Protein AF-A0AAV4CV50-F1 (afdb_monomer_lite)

Foldseek 3Di:
DDPPPPPPPDDPPVPPDDDDDDPVVLVVDDPVVNVVVVVPDDDPPVVVVVVVVVVVVVVVVVVVVCVVCPPQDPVNVVVVVVVVVVVVVVVVVVVVVVVVVVVVVVVVVVVVVLVVVLVPDPDVVVSVVSVVPDPDDDPPPVPPPPADPVSVVVVVVCVPPPPCPPPDDDD

Organism: NCBI:txid259542

Sequence (171 aa):
MGNDKLPDIGNREMYQYRKKLGPTDLKKMTQIQRSRYMAYEEPPKEISDAKGQTMKRLIETKKRNQQINEPISKEEMDERDKHAKLIGQLKAAEARNRLRIMRLRYQANRAQEISHLISCQPVALKAVRLQALVPPYSEMKDKGDTLDKFDRERVEALLEDSKGLIVNRIS

Secondary structure (DSSP, 8-state):
---------S-SSTTTTPPPPPHHHHTTS-HHHHHHHHTTSPPPHHHHHHHHHHHHHHHHHHHHHHHHTPPPPHHHHHHHHHHHHHHHHHHHHHHHHHHHHHHHHHHHHHHHHHHHHHHT-SSHHHHHHHHHHSPP------------HHHHHHHHHHHH-TT-TTT----

Radius of gyration: 43.6 Å; chains: 1; bounding box: 83×70×103 Å

pLDDT: mean 82.87, std 15.28, range [40.25, 98.06]

InterPro domains:
  IPR029152 Protein LKAAEAR1 [PF15478] (18-150)
  IPR029152 Protein LKAAEAR1 [PTHR35665] (13-169)

Structure (mmCIF, N/CA/C/O backbone):
data_AF-A0AAV4CV50-F1
#
_entry.id   AF-A0AAV4CV50-F1
#
loop_
_atom_site.group_PDB
_atom_site.id
_atom_site.type_symbol
_atom_site.label_atom_id
_atom_site.label_alt_id
_atom_site.label_comp_id
_atom_site.label_asym_id
_atom_site.label_entity_id
_atom_site.label_seq_id
_atom_site.pdbx_PDB_ins_code
_atom_site.Cartn_x
_atom_site.Cartn_y
_atom_site.Cartn_z
_atom_site.occupancy
_atom_site.B_iso_or_equiv
_atom_site.auth_seq_id
_atom_site.auth_comp_id
_atom_site.auth_asym_id
_atom_site.auth_atom_id
_atom_site.pdbx_PDB_model_num
ATOM 1 N N . MET A 1 1 ? -28.763 13.957 36.260 1.00 40.69 1 MET A N 1
ATOM 2 C CA . MET A 1 1 ? -30.037 13.506 35.668 1.00 40.69 1 MET A CA 1
ATOM 3 C C . MET A 1 1 ? -30.647 12.467 36.593 1.00 40.69 1 MET A C 1
ATOM 5 O O . MET A 1 1 ? -29.923 11.563 36.978 1.00 40.69 1 MET A O 1
ATOM 9 N N . GLY A 1 2 ? -31.916 12.658 36.967 1.00 40.69 2 GLY A N 1
ATOM 10 C CA . GLY A 1 2 ? -32.832 11.631 37.486 1.00 40.69 2 GLY A CA 1
ATOM 11 C C . GLY A 1 2 ? -32.435 10.887 38.762 1.00 40.69 2 GLY A C 1
ATOM 12 O O . GLY A 1 2 ? -31.948 9.766 38.690 1.00 40.69 2 GLY A O 1
ATOM 13 N N . ASN A 1 3 ? -32.720 11.466 39.932 1.00 46.38 3 ASN A N 1
ATOM 14 C CA . ASN A 1 3 ? -32.938 10.674 41.147 1.00 46.38 3 ASN A CA 1
ATOM 15 C C . ASN A 1 3 ? -34.318 10.013 41.035 1.00 46.38 3 ASN A C 1
ATOM 17 O O . ASN A 1 3 ? -35.294 10.522 41.586 1.00 46.38 3 ASN A O 1
ATOM 21 N N . ASP A 1 4 ? -34.399 8.892 40.324 1.00 43.88 4 ASP A N 1
ATOM 22 C CA . ASP A 1 4 ? -35.622 8.095 40.262 1.00 43.88 4 ASP A CA 1
ATOM 23 C C . ASP A 1 4 ? -35.732 7.273 41.549 1.00 43.88 4 ASP A C 1
ATOM 25 O O . ASP A 1 4 ? -35.403 6.087 41.622 1.00 43.88 4 ASP A O 1
ATOM 29 N N . LYS A 1 5 ? -36.169 7.950 42.618 1.00 47.56 5 LYS A N 1
ATOM 30 C CA . LYS A 1 5 ? -36.735 7.278 43.784 1.00 47.56 5 LYS A CA 1
ATOM 31 C C . LYS A 1 5 ? -37.926 6.472 43.275 1.00 47.56 5 LYS A C 1
ATOM 33 O O . LYS A 1 5 ? -38.910 7.053 42.821 1.00 47.56 5 LYS A O 1
ATOM 38 N N . LEU A 1 6 ? -37.816 5.143 43.333 1.00 44.19 6 LEU A N 1
ATOM 39 C CA . LEU A 1 6 ? -38.967 4.268 43.144 1.00 44.19 6 LEU A CA 1
ATOM 40 C C . LEU A 1 6 ? -40.110 4.759 44.047 1.00 44.19 6 LEU A C 1
ATOM 42 O O . LEU A 1 6 ? -39.838 5.161 45.183 1.00 44.19 6 LEU A O 1
ATOM 46 N N . PRO A 1 7 ? -41.363 4.742 43.564 1.00 40.25 7 PRO A N 1
ATOM 47 C CA . PRO A 1 7 ? -42.494 5.156 44.373 1.00 40.25 7 PRO A CA 1
ATOM 48 C C . PRO A 1 7 ? -42.538 4.293 45.635 1.00 40.25 7 PRO A C 1
ATOM 50 O O . PRO A 1 7 ? -42.461 3.065 45.563 1.00 40.25 7 PRO A O 1
ATOM 53 N N . ASP A 1 8 ? -42.626 4.959 46.784 1.00 49.47 8 ASP A N 1
ATOM 54 C CA . ASP A 1 8 ? -42.880 4.332 48.072 1.00 49.47 8 ASP A CA 1
ATOM 55 C C . ASP A 1 8 ? -44.289 3.732 48.014 1.00 49.47 8 ASP A C 1
ATOM 57 O O . ASP A 1 8 ? -45.301 4.424 48.153 1.00 49.47 8 ASP A O 1
ATOM 61 N N . ILE A 1 9 ? -44.358 2.448 47.654 1.00 46.66 9 ILE A N 1
ATOM 62 C CA . ILE A 1 9 ? -45.600 1.686 47.637 1.00 46.66 9 ILE A CA 1
ATOM 63 C C . ILE A 1 9 ? -45.995 1.513 49.099 1.00 46.66 9 ILE A C 1
ATOM 65 O O . ILE A 1 9 ? -45.491 0.638 49.805 1.00 46.66 9 ILE A O 1
ATOM 69 N N . GLY A 1 10 ? -46.879 2.407 49.533 1.00 42.31 10 GLY A N 1
ATOM 70 C CA . GLY A 1 10 ? -47.428 2.446 50.872 1.00 42.31 10 GLY A CA 1
ATOM 71 C C . GLY A 1 10 ? -47.945 1.092 51.361 1.00 42.31 10 GLY A C 1
ATOM 72 O O . GLY A 1 10 ? -48.384 0.232 50.594 1.00 42.31 10 GLY A O 1
ATOM 73 N N . ASN A 1 11 ? -47.946 0.978 52.690 1.00 42.84 11 ASN A N 1
ATOM 74 C CA . ASN A 1 11 ? -48.496 -0.104 53.512 1.00 42.84 11 ASN A CA 1
ATOM 75 C C . ASN A 1 11 ? -47.583 -1.313 53.765 1.00 42.84 11 ASN A C 1
ATOM 77 O O . ASN A 1 11 ? -48.003 -2.463 53.637 1.00 42.84 11 ASN A O 1
ATOM 81 N N . ARG A 1 12 ? -46.364 -1.071 54.265 1.00 44.84 12 ARG A N 1
ATOM 82 C CA . ARG A 1 12 ? -45.558 -2.116 54.928 1.00 44.84 12 ARG A CA 1
ATOM 83 C C . ARG A 1 12 ? -46.031 -2.438 56.359 1.00 44.84 12 ARG A C 1
ATOM 85 O O . ARG A 1 12 ? -45.697 -3.490 56.899 1.00 44.84 12 ARG A O 1
ATOM 92 N N . GLU A 1 13 ? -46.842 -1.565 56.957 1.00 42.59 13 GLU A N 1
ATOM 93 C CA . GLU A 1 13 ? -47.267 -1.666 58.362 1.00 42.59 13 GLU A CA 1
ATOM 94 C C . GLU A 1 13 ? -48.534 -2.523 58.572 1.00 42.59 13 GLU A C 1
ATOM 96 O O . GLU A 1 13 ? -48.690 -3.148 59.617 1.00 42.59 13 GLU A O 1
ATOM 101 N N . MET A 1 14 ? -49.394 -2.685 57.557 1.00 42.78 14 MET A N 1
ATOM 102 C CA . MET A 1 14 ? -50.670 -3.430 57.671 1.00 42.78 14 MET A CA 1
ATOM 103 C C . MET A 1 14 ? -50.539 -4.968 57.658 1.00 42.78 14 MET A C 1
ATOM 105 O O . MET A 1 14 ? -51.538 -5.686 57.692 1.00 42.78 14 MET A O 1
ATOM 109 N N . TYR A 1 15 ? -49.318 -5.504 57.607 1.00 51.84 15 TYR A N 1
ATOM 110 C CA . TYR A 1 15 ? -49.057 -6.951 57.542 1.00 51.84 15 TYR A CA 1
ATOM 111 C C . TYR A 1 15 ? -48.448 -7.525 58.826 1.00 51.84 15 TYR A C 1
ATOM 113 O O . TYR A 1 15 ? -48.169 -8.719 58.881 1.00 51.84 15 TYR A O 1
ATOM 121 N N . GLN A 1 16 ? -48.274 -6.709 59.868 1.00 47.94 16 GLN A N 1
ATOM 122 C CA . GLN A 1 16 ? -47.594 -7.123 61.101 1.00 47.94 16 GLN A CA 1
ATOM 123 C C . GLN A 1 16 ? -48.472 -7.975 62.044 1.00 47.94 16 GLN A C 1
ATOM 125 O O . GLN A 1 16 ? -47.964 -8.569 62.988 1.00 47.94 16 GLN A O 1
ATOM 130 N N . TYR A 1 17 ? -49.775 -8.115 61.758 1.00 50.25 17 TYR A N 1
ATOM 131 C CA . TYR A 1 17 ? -50.741 -8.850 62.594 1.00 50.25 17 TYR A CA 1
ATOM 132 C C . TYR A 1 17 ? -51.488 -9.975 61.850 1.00 50.25 17 TYR A C 1
ATOM 134 O O . TYR A 1 17 ? -52.678 -10.200 62.075 1.00 50.25 17 TYR A O 1
ATOM 142 N N . ARG A 1 18 ? -50.827 -10.717 60.950 1.00 63.25 18 ARG A N 1
ATOM 143 C CA . ARG A 1 18 ? -51.409 -11.959 60.401 1.00 63.25 18 ARG A CA 1
ATOM 144 C C . ARG A 1 18 ? -51.018 -13.163 61.249 1.00 63.25 18 ARG A C 1
ATOM 146 O O . ARG A 1 18 ? -49.839 -13.405 61.488 1.00 63.25 18 ARG A O 1
ATOM 153 N N . LYS A 1 19 ? -52.013 -13.962 61.654 1.00 70.00 19 LYS A N 1
ATOM 154 C CA . LYS A 1 19 ? -51.774 -15.296 62.224 1.00 70.00 19 LYS A CA 1
ATOM 155 C C . LYS A 1 19 ? -51.040 -16.146 61.185 1.00 70.00 19 LYS A C 1
ATOM 157 O O . LYS A 1 19 ? -51.568 -16.350 60.092 1.00 70.00 19 LYS A O 1
ATOM 162 N N . LYS A 1 20 ? -49.849 -16.641 61.533 1.00 74.25 20 LYS A N 1
ATOM 163 C CA . LYS A 1 20 ? -49.127 -17.622 60.716 1.00 74.25 20 LYS A CA 1
ATOM 164 C C . LYS A 1 20 ? -49.968 -18.892 60.634 1.00 74.25 20 LYS A C 1
ATOM 166 O O . LYS A 1 20 ? -50.302 -19.479 61.664 1.00 74.25 20 LYS A O 1
ATOM 171 N N . LEU A 1 21 ? -50.357 -19.269 59.422 1.00 75.25 21 LEU A N 1
ATOM 172 C CA . LEU A 1 21 ? -51.176 -20.455 59.185 1.00 75.25 21 LEU A CA 1
ATOM 173 C C . LEU A 1 21 ? -50.304 -21.708 59.289 1.00 75.25 21 LEU A C 1
ATOM 175 O O . LEU A 1 21 ? -49.189 -21.750 58.771 1.00 75.25 21 LEU A O 1
ATOM 179 N N . GLY A 1 22 ? -50.815 -22.736 59.968 1.00 77.69 22 GLY A N 1
ATOM 180 C CA . GLY A 1 22 ? -50.114 -24.008 60.104 1.00 77.69 22 GLY A CA 1
ATOM 181 C C . GLY A 1 22 ? -50.156 -24.836 58.810 1.00 77.69 22 GLY A C 1
ATOM 182 O O . GLY A 1 22 ? -51.029 -24.629 57.962 1.00 77.69 22 GLY A O 1
ATOM 183 N N . PRO A 1 23 ? -49.282 -25.846 58.652 1.00 78.44 23 PRO A N 1
ATOM 184 C CA . PRO A 1 23 ? -49.220 -26.687 57.448 1.00 78.44 23 PRO A CA 1
ATOM 185 C C . PRO A 1 23 ? -50.551 -27.367 57.091 1.00 78.44 23 PRO A C 1
ATOM 187 O O . PRO A 1 23 ? -50.853 -27.599 55.919 1.00 78.44 23 P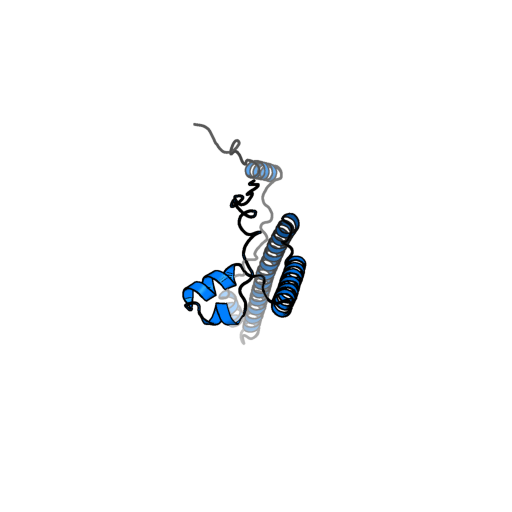RO A O 1
ATOM 190 N N . THR A 1 24 ? -51.354 -27.688 58.104 1.00 82.75 24 THR A N 1
ATOM 191 C CA . THR A 1 24 ? -52.699 -28.260 57.978 1.00 82.75 24 THR A CA 1
ATOM 192 C C . THR A 1 24 ? -53.710 -27.280 57.401 1.00 82.75 24 THR A C 1
ATOM 194 O O . THR A 1 24 ? -54.593 -27.699 56.657 1.00 82.75 24 THR A O 1
ATOM 197 N N . ASP A 1 25 ? -53.574 -25.989 57.691 1.00 81.44 25 ASP A N 1
ATOM 198 C CA . ASP A 1 25 ? -54.488 -24.959 57.198 1.00 81.44 25 ASP A CA 1
ATOM 199 C C . ASP A 1 25 ? -54.140 -24.560 55.762 1.00 81.44 25 ASP A C 1
ATOM 201 O O . ASP A 1 25 ? -55.038 -24.415 54.936 1.00 81.44 25 ASP A O 1
ATOM 205 N N . LEU A 1 26 ? -52.847 -24.529 55.410 1.00 80.50 26 LEU A N 1
ATOM 206 C CA . LEU A 1 26 ? -52.408 -24.346 54.020 1.00 80.50 26 LEU A CA 1
ATOM 207 C C . LEU A 1 26 ? -52.896 -25.464 53.083 1.00 80.50 26 LEU A C 1
ATOM 209 O O . LEU A 1 26 ? -53.117 -25.209 51.900 1.00 80.50 26 LEU A O 1
ATOM 213 N N . LYS A 1 27 ? -53.065 -26.697 53.585 1.00 84.25 27 LYS A N 1
ATOM 214 C CA . LYS A 1 27 ? -53.609 -27.823 52.801 1.00 84.25 27 LYS A CA 1
ATOM 215 C C . LYS A 1 27 ? -55.114 -27.709 52.539 1.00 84.25 27 LYS A C 1
ATOM 217 O O . LYS A 1 27 ? -55.588 -28.309 51.582 1.00 84.25 27 LYS A O 1
ATOM 222 N N . LYS A 1 28 ? -55.853 -26.957 53.364 1.00 88.94 28 LYS A N 1
ATOM 223 C CA . LYS A 1 28 ? -57.299 -26.722 53.194 1.00 88.94 28 LYS A CA 1
ATOM 224 C C . LYS A 1 28 ? -57.603 -25.608 52.184 1.00 88.94 28 LYS A C 1
ATOM 226 O O . LYS A 1 28 ? -58.744 -25.478 51.752 1.00 88.94 28 LYS A O 1
ATOM 231 N N . MET A 1 29 ? -56.609 -24.793 51.825 1.00 85.69 29 MET A N 1
ATOM 232 C CA . MET A 1 29 ? -56.771 -23.692 50.875 1.00 85.69 29 MET A CA 1
ATOM 233 C C . MET A 1 29 ? -56.747 -24.179 49.424 1.00 85.69 29 MET A C 1
ATOM 235 O O . MET A 1 29 ? -56.058 -25.138 49.076 1.00 85.69 29 MET A O 1
ATOM 239 N N . THR A 1 30 ? -57.435 -23.446 48.548 1.00 90.69 30 THR A N 1
ATOM 240 C CA . THR A 1 30 ? -57.311 -23.649 47.097 1.00 90.69 30 THR A CA 1
ATOM 241 C C . THR A 1 30 ? -55.898 -23.292 46.615 1.00 90.69 30 THR A C 1
ATOM 243 O O . THR A 1 30 ? -55.225 -22.441 47.203 1.00 90.69 30 THR A O 1
ATOM 246 N N . GLN A 1 31 ? -55.450 -23.893 45.507 1.00 88.19 31 GLN A N 1
ATOM 247 C CA . GLN A 1 31 ? -54.105 -23.675 44.951 1.00 88.19 31 GLN A CA 1
ATOM 248 C C . GLN A 1 31 ? -53.786 -22.186 44.715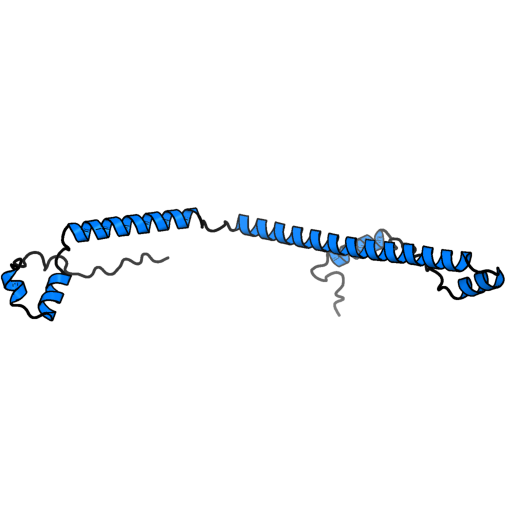 1.00 88.19 31 GLN A C 1
ATOM 250 O O . GLN A 1 31 ? -52.671 -21.740 44.983 1.00 88.19 31 GLN A O 1
ATOM 255 N N . ILE A 1 32 ? -54.776 -21.404 44.269 1.00 88.06 32 ILE A N 1
ATOM 256 C CA . ILE A 1 32 ? -54.640 -19.961 44.015 1.00 88.06 32 ILE A CA 1
ATOM 257 C C . ILE A 1 32 ? -54.506 -19.171 45.324 1.00 88.06 32 ILE A C 1
ATOM 259 O O . ILE A 1 32 ? -53.714 -18.238 45.413 1.00 88.06 32 ILE A O 1
ATOM 263 N N . GLN A 1 33 ? -55.266 -19.521 46.362 1.00 86.12 33 GLN A N 1
ATOM 264 C CA . GLN A 1 33 ? -55.155 -18.848 47.660 1.00 86.12 33 GLN A CA 1
ATOM 265 C C . GLN A 1 33 ? -53.833 -19.190 48.353 1.00 86.12 33 GLN A C 1
ATOM 267 O O . GLN A 1 33 ? -53.202 -18.316 48.947 1.00 86.12 33 GLN A O 1
ATOM 272 N N . ARG A 1 34 ? -53.383 -20.441 48.216 1.00 85.75 34 ARG A N 1
ATOM 273 C CA . ARG A 1 34 ? -52.095 -20.903 48.732 1.00 85.75 34 ARG A CA 1
ATOM 274 C C . ARG A 1 34 ? -50.924 -20.207 48.040 1.00 85.75 34 ARG A C 1
ATOM 276 O O . ARG A 1 34 ? -50.001 -19.781 48.724 1.00 85.75 34 ARG A O 1
ATOM 283 N N . SER A 1 35 ? -50.961 -20.046 46.715 1.00 85.75 35 SER A N 1
ATOM 284 C CA . SER A 1 35 ? -49.907 -19.323 45.992 1.00 85.75 35 SER A CA 1
ATOM 285 C C . SER A 1 35 ? -49.863 -17.843 46.374 1.00 85.75 35 SER A C 1
ATOM 287 O O . SER A 1 35 ? -48.782 -17.318 46.630 1.00 85.75 35 SER A O 1
ATOM 289 N N . ARG A 1 36 ? -51.028 -17.190 46.506 1.00 86.44 36 ARG A N 1
ATOM 290 C CA . ARG A 1 36 ? -51.121 -15.804 46.994 1.00 86.44 36 ARG A CA 1
ATOM 291 C C . ARG A 1 36 ? -50.555 -15.654 48.401 1.00 86.44 36 ARG A C 1
ATOM 293 O O . ARG A 1 36 ? -49.870 -14.676 48.651 1.00 86.44 36 ARG A O 1
ATOM 300 N N . TYR A 1 37 ? -50.814 -16.602 49.301 1.00 85.56 37 TYR A N 1
ATOM 301 C CA . TYR A 1 37 ? -50.244 -16.590 50.650 1.00 85.56 37 TYR A CA 1
ATOM 302 C C . TYR A 1 37 ? -48.714 -16.736 50.622 1.00 85.56 37 TYR A C 1
ATOM 304 O O . TYR A 1 37 ? -48.006 -15.904 51.183 1.00 85.56 37 TYR A O 1
ATOM 312 N N . MET A 1 38 ? -48.203 -17.739 49.900 1.00 82.81 38 MET A N 1
ATOM 313 C CA . MET A 1 38 ? -46.764 -18.023 49.812 1.00 82.81 38 MET A CA 1
ATOM 314 C C . MET A 1 38 ? -45.951 -16.906 49.142 1.00 82.81 38 MET A C 1
ATOM 316 O O . MET A 1 38 ? -44.755 -16.810 49.381 1.00 82.81 38 MET A O 1
ATOM 320 N N . ALA A 1 39 ? -46.573 -16.053 48.323 1.00 84.75 39 ALA A N 1
ATOM 321 C CA . ALA A 1 39 ? -45.902 -14.913 47.696 1.00 84.75 39 ALA A CA 1
ATOM 322 C C . ALA A 1 39 ? -45.463 -13.825 48.696 1.00 84.75 39 ALA A C 1
ATOM 324 O O . ALA A 1 39 ? -44.562 -13.048 48.385 1.00 84.75 39 ALA A O 1
ATOM 325 N N . TYR A 1 40 ? -46.097 -13.763 49.873 1.00 84.69 40 TYR A N 1
ATOM 326 C CA . TYR A 1 40 ? -45.786 -12.793 50.930 1.00 84.69 40 TYR A CA 1
ATOM 327 C C . TYR A 1 40 ? -45.077 -13.417 52.138 1.00 84.69 40 TYR A C 1
ATOM 329 O O . TYR A 1 40 ? -44.653 -12.685 53.028 1.00 84.69 40 TYR A O 1
ATOM 337 N N . GLU A 1 41 ? -44.963 -14.746 52.187 1.00 83.12 41 GLU A N 1
ATOM 338 C CA . GLU A 1 41 ? -44.160 -15.438 53.196 1.00 83.12 41 GLU A CA 1
ATOM 339 C C . GLU A 1 41 ? -42.674 -15.319 52.868 1.00 83.12 41 GLU A C 1
ATOM 341 O O . GLU A 1 41 ? -42.258 -15.306 51.704 1.00 83.12 41 GLU A O 1
ATOM 346 N N . GLU A 1 42 ? -41.859 -15.250 53.916 1.00 82.44 42 GLU A N 1
ATOM 347 C CA . GLU A 1 42 ? -40.418 -15.266 53.733 1.00 82.44 42 GLU A CA 1
ATOM 348 C C . GLU A 1 42 ? -39.979 -16.656 53.260 1.00 82.44 42 GLU A C 1
ATOM 350 O O . GLU A 1 42 ? -40.447 -17.677 53.777 1.00 82.44 42 GLU A O 1
ATOM 355 N N . PRO A 1 43 ? -39.086 -16.728 52.260 1.00 84.44 43 PRO A N 1
ATOM 356 C CA . PRO A 1 43 ? -38.612 -18.006 51.775 1.00 84.44 43 PRO A CA 1
ATOM 357 C C . PRO A 1 43 ? -37.882 -18.756 52.900 1.00 84.44 43 PRO A C 1
ATOM 359 O O . PRO A 1 43 ? -37.198 -18.135 53.719 1.00 84.44 43 PRO A O 1
ATOM 362 N N . PRO A 1 44 ? -37.957 -20.097 52.912 1.00 87.56 44 PRO A N 1
ATOM 363 C CA . PRO A 1 44 ? -37.148 -20.932 53.788 1.00 87.56 44 PRO A CA 1
ATOM 364 C C . PRO A 1 44 ? -35.673 -20.524 53.767 1.00 87.56 44 PRO A C 1
ATOM 366 O O . PRO A 1 44 ? -35.139 -20.142 52.721 1.00 87.56 44 PRO A O 1
ATOM 369 N N . LYS A 1 45 ? -35.005 -20.651 54.917 1.00 88.06 45 LYS A N 1
ATOM 370 C CA . LYS A 1 45 ? -33.620 -20.199 55.114 1.00 88.06 45 LYS A CA 1
ATOM 371 C C . LYS A 1 45 ? -32.662 -20.738 54.044 1.00 88.06 45 LYS A C 1
ATOM 373 O O . LYS A 1 45 ? -31.902 -19.964 53.482 1.00 88.06 45 LYS A O 1
ATOM 378 N N . GLU A 1 46 ? -32.795 -22.009 53.667 1.00 91.00 46 GLU A N 1
ATOM 379 C CA . GLU A 1 46 ? -32.008 -22.643 52.596 1.00 91.00 46 GLU A CA 1
ATOM 380 C C . GLU A 1 46 ? -32.167 -21.946 51.234 1.00 91.00 46 GLU A C 1
ATOM 382 O O . GLU A 1 46 ? -31.190 -21.716 50.521 1.00 91.00 46 GLU A O 1
ATOM 387 N N . ILE A 1 47 ? -33.398 -21.565 50.878 1.00 87.81 47 ILE A N 1
ATOM 388 C CA . ILE A 1 47 ? -33.707 -20.870 49.620 1.00 87.81 47 ILE A CA 1
ATOM 389 C C . ILE A 1 47 ? -33.184 -19.432 49.674 1.00 87.81 47 ILE A C 1
ATOM 391 O O . ILE A 1 47 ? -32.652 -18.927 48.683 1.00 87.81 47 ILE A O 1
ATOM 395 N N . SER A 1 48 ? -33.307 -18.777 50.829 1.00 88.81 48 SER A N 1
ATOM 396 C CA . SER A 1 48 ? -32.751 -17.441 51.056 1.00 88.81 48 SER A CA 1
ATOM 397 C C . SER A 1 48 ? -31.222 -17.437 50.924 1.00 88.81 48 SER A C 1
ATOM 399 O O . SER A 1 48 ? -30.660 -16.601 50.212 1.00 88.81 48 SER A O 1
ATOM 401 N N . ASP A 1 49 ? -30.552 -18.434 51.507 1.00 92.06 49 ASP A N 1
ATOM 402 C CA . ASP A 1 49 ? -29.100 -18.610 51.438 1.00 92.06 49 ASP A CA 1
ATOM 403 C C . ASP A 1 49 ? -28.639 -18.908 50.002 1.00 92.06 49 ASP A C 1
ATOM 405 O O . ASP A 1 49 ? -27.707 -18.269 49.503 1.00 92.06 49 ASP A O 1
ATOM 409 N N . ALA A 1 50 ? -29.335 -19.798 49.285 1.00 92.25 50 ALA A N 1
ATOM 410 C CA . ALA A 1 50 ? -29.061 -20.094 47.876 1.00 92.25 50 ALA A CA 1
ATOM 411 C C . ALA A 1 50 ? -29.243 -18.858 46.975 1.00 92.25 50 ALA A C 1
ATOM 413 O O . ALA A 1 50 ? -28.419 -18.583 46.092 1.00 92.25 50 ALA A O 1
ATOM 414 N N . LYS A 1 51 ? -30.286 -18.056 47.227 1.00 92.12 51 LYS A N 1
ATOM 415 C CA . LYS A 1 51 ? -30.514 -16.777 46.539 1.00 92.12 51 LYS A CA 1
ATOM 416 C C . LYS A 1 51 ? -29.369 -15.802 46.815 1.00 92.12 51 LYS A C 1
ATOM 418 O O . LYS A 1 51 ? -28.851 -15.193 45.880 1.00 92.12 51 LYS A O 1
ATOM 423 N N . GLY A 1 52 ? -28.930 -15.698 48.070 1.00 92.94 52 GLY A N 1
ATOM 424 C CA . GLY A 1 52 ? -27.797 -14.868 48.481 1.00 92.94 52 GLY A CA 1
ATOM 425 C C . GLY A 1 52 ? -26.485 -15.264 47.800 1.00 92.94 52 GLY A C 1
ATOM 426 O O . GLY A 1 52 ? -25.781 -14.401 47.271 1.00 92.94 52 GLY A O 1
ATOM 427 N N . GLN A 1 53 ? -26.173 -16.561 47.742 1.00 94.50 53 GLN A N 1
ATOM 428 C CA . GLN A 1 53 ? -24.984 -17.079 47.051 1.00 94.50 53 GLN A CA 1
ATOM 429 C C . GLN A 1 53 ? -25.015 -16.783 45.548 1.00 94.50 53 GLN A C 1
ATOM 431 O O . GLN A 1 53 ? -24.015 -16.350 44.972 1.00 94.50 53 GLN A O 1
ATOM 436 N N . THR A 1 54 ? -26.176 -16.962 44.916 1.00 95.38 54 THR A N 1
ATOM 437 C CA . THR A 1 54 ? -26.364 -16.672 43.489 1.00 95.38 54 THR A CA 1
ATOM 438 C C . THR A 1 54 ? -26.159 -15.186 43.202 1.00 95.38 54 THR A C 1
ATOM 440 O O . THR A 1 54 ? -25.439 -14.824 42.271 1.00 95.38 54 THR A O 1
ATOM 443 N N . MET A 1 55 ? -26.718 -14.311 44.041 1.00 94.38 55 MET A N 1
ATOM 444 C CA . MET A 1 55 ? -26.569 -12.865 43.881 1.00 94.38 55 MET A CA 1
ATOM 445 C C . MET A 1 55 ? -25.130 -12.399 44.099 1.00 94.38 55 MET A C 1
ATOM 447 O O . MET A 1 55 ? -24.637 -11.588 43.316 1.00 94.38 55 MET A O 1
ATOM 451 N N . LYS A 1 56 ? -24.419 -12.960 45.087 1.00 96.06 56 LYS A N 1
ATOM 452 C CA . LYS A 1 56 ? -22.978 -12.717 45.266 1.00 96.06 56 LYS A CA 1
ATOM 453 C C . LYS A 1 56 ? -22.190 -13.095 44.011 1.00 96.06 56 LYS A C 1
ATOM 455 O O . LYS A 1 56 ? -21.453 -12.262 43.490 1.00 96.06 56 LYS A O 1
ATOM 460 N N . ARG A 1 57 ? -22.425 -14.290 43.456 1.00 95.81 57 ARG A N 1
ATOM 461 C CA . ARG A 1 57 ? -21.768 -14.760 42.223 1.00 95.81 57 ARG A CA 1
ATOM 462 C C . ARG A 1 57 ? -22.032 -13.841 41.028 1.00 95.81 57 ARG A C 1
ATOM 464 O O . ARG A 1 57 ? -21.121 -13.578 40.240 1.00 95.81 57 ARG A O 1
ATOM 471 N N . LEU A 1 58 ? -23.263 -13.350 40.881 1.00 95.06 58 LEU A N 1
ATOM 472 C CA . LEU A 1 58 ? -23.625 -12.414 39.813 1.00 95.06 58 LEU A CA 1
ATOM 473 C C . LEU A 1 58 ? -22.908 -11.071 39.975 1.00 95.06 58 LEU A C 1
ATOM 475 O O . LEU A 1 58 ? -22.373 -10.549 39.000 1.00 95.06 58 LEU A O 1
ATOM 479 N N . ILE A 1 59 ? -22.846 -10.536 41.196 1.00 94.50 59 ILE A N 1
ATOM 480 C CA . ILE A 1 59 ? -22.143 -9.280 41.489 1.00 94.50 59 ILE A CA 1
ATOM 481 C C . ILE A 1 59 ? -20.639 -9.426 41.230 1.00 94.50 59 ILE A C 1
ATOM 483 O O . ILE A 1 59 ? -20.044 -8.557 40.596 1.00 94.50 59 ILE A O 1
ATOM 487 N N . GLU A 1 60 ? -20.024 -10.525 41.666 1.00 95.00 60 GLU A N 1
ATOM 488 C CA . GLU A 1 60 ? -18.607 -10.811 41.415 1.00 95.00 60 GLU A CA 1
ATOM 489 C C . GLU A 1 60 ? -18.307 -10.951 39.923 1.00 95.00 60 GLU A C 1
ATOM 491 O O . GLU A 1 60 ? -17.335 -10.383 39.428 1.00 95.00 60 GLU A O 1
ATOM 496 N N . THR A 1 61 ? -19.163 -11.662 39.187 1.00 93.12 61 THR A N 1
ATOM 497 C CA . THR A 1 61 ? -19.036 -11.798 37.730 1.00 93.12 61 THR A CA 1
ATOM 498 C C . THR A 1 61 ? -19.194 -10.450 37.034 1.00 93.12 61 THR A C 1
ATOM 500 O O . THR A 1 61 ? -18.406 -10.125 36.150 1.00 93.12 61 THR A O 1
ATOM 503 N N . LYS A 1 62 ? -20.151 -9.621 37.470 1.00 92.06 62 LYS A N 1
ATOM 504 C CA . LYS A 1 62 ? -20.330 -8.261 36.951 1.00 92.06 62 LYS A CA 1
ATOM 505 C C . LYS A 1 62 ? -19.096 -7.394 37.209 1.00 92.06 62 LYS A C 1
ATOM 507 O O . LYS A 1 62 ? -18.651 -6.719 36.289 1.00 92.06 62 LYS A O 1
ATOM 512 N N . LYS A 1 63 ? -18.520 -7.444 38.416 1.00 90.19 63 LYS A N 1
ATOM 513 C CA . LYS A 1 63 ? -17.287 -6.712 38.754 1.00 90.19 63 LYS A CA 1
ATOM 514 C C . LYS A 1 63 ? -16.099 -7.168 37.907 1.00 90.19 63 LYS A C 1
ATOM 516 O O . LYS A 1 63 ? -15.415 -6.322 37.346 1.00 90.19 63 LYS A O 1
ATOM 521 N N . ARG A 1 64 ? -15.892 -8.483 37.754 1.00 90.19 64 ARG A N 1
ATOM 522 C CA . ARG A 1 64 ? -14.850 -9.031 36.864 1.00 90.19 64 ARG A CA 1
ATOM 523 C C . ARG A 1 64 ? -15.032 -8.554 35.426 1.00 90.19 64 ARG A C 1
ATOM 525 O O . ARG A 1 64 ? -14.081 -8.085 34.817 1.00 90.19 64 ARG A O 1
ATOM 532 N N . ASN A 1 65 ? -16.254 -8.613 34.903 1.00 89.31 65 ASN A N 1
ATOM 533 C CA . ASN A 1 65 ? -16.538 -8.171 33.539 1.00 89.31 65 ASN A CA 1
ATOM 534 C C . ASN A 1 65 ? -16.344 -6.664 33.348 1.00 89.31 65 ASN A C 1
ATOM 536 O O . ASN A 1 65 ? -15.964 -6.258 32.257 1.00 89.31 65 ASN A O 1
ATOM 540 N N . GLN A 1 66 ? -16.600 -5.849 34.373 1.00 85.69 66 GLN A N 1
ATOM 541 C CA . GLN A 1 66 ? -16.350 -4.406 34.328 1.00 85.69 66 GLN A CA 1
ATOM 542 C C . GLN A 1 66 ? -14.858 -4.073 34.355 1.00 85.69 66 GLN A C 1
ATOM 544 O O . GLN A 1 66 ? -14.459 -3.164 33.649 1.00 85.69 66 GLN A O 1
ATOM 549 N N . GLN A 1 67 ? -14.048 -4.821 35.111 1.00 82.06 67 GLN A N 1
ATOM 550 C CA . GLN A 1 67 ? -12.589 -4.653 35.121 1.00 82.06 67 GLN A CA 1
ATOM 551 C C . GLN A 1 67 ? -11.942 -5.105 33.807 1.00 82.06 67 GLN A C 1
ATOM 553 O O . GLN A 1 67 ? -11.002 -4.484 33.333 1.00 82.06 67 GLN A O 1
ATOM 558 N N . ILE A 1 68 ? -12.435 -6.198 33.216 1.00 82.19 68 ILE A N 1
ATOM 559 C CA . ILE A 1 68 ? -11.917 -6.705 31.936 1.00 82.19 68 ILE A CA 1
ATOM 560 C C . ILE A 1 68 ? -12.340 -5.796 30.777 1.00 82.19 68 ILE A C 1
ATOM 562 O O . ILE A 1 68 ? -11.558 -5.562 29.862 1.00 82.19 68 ILE A O 1
ATOM 566 N N . ASN A 1 69 ? -13.576 -5.293 30.814 1.00 78.44 69 ASN A N 1
ATOM 567 C CA . ASN A 1 69 ? -14.134 -4.420 29.787 1.00 78.44 69 ASN A CA 1
ATOM 568 C C . ASN A 1 69 ? -14.279 -2.996 30.320 1.00 78.44 69 ASN A C 1
ATOM 570 O O . ASN A 1 69 ? -15.373 -2.422 30.267 1.00 78.44 69 ASN A O 1
ATOM 574 N N . GLU A 1 70 ? -13.202 -2.437 30.869 1.00 77.88 70 GLU A N 1
ATOM 575 C CA . GLU A 1 70 ? -13.214 -1.009 31.149 1.00 77.88 70 GLU A CA 1
ATOM 576 C C . GLU A 1 70 ? -13.400 -0.257 29.824 1.00 77.88 70 GLU A C 1
ATOM 578 O O . GLU A 1 70 ? -12.752 -0.583 28.821 1.00 77.88 70 GLU A O 1
ATOM 583 N N . PRO A 1 71 ? -14.340 0.701 29.767 1.00 74.62 71 PRO A N 1
ATOM 584 C CA . PRO A 1 71 ? -14.528 1.500 28.573 1.00 74.62 71 PRO A CA 1
ATOM 585 C C . PRO A 1 71 ? -13.243 2.286 28.315 1.00 74.62 71 PRO A C 1
ATOM 587 O O . PRO A 1 71 ? -12.796 3.053 29.166 1.00 74.62 71 PRO A O 1
ATOM 590 N N . ILE A 1 72 ? -12.671 2.073 27.131 1.00 75.88 72 ILE A N 1
ATOM 591 C CA . ILE A 1 72 ? -11.473 2.765 26.653 1.00 75.88 72 ILE A CA 1
ATOM 592 C C . ILE A 1 72 ? -11.702 4.276 26.797 1.00 75.88 72 ILE A C 1
ATOM 594 O O . ILE A 1 72 ? -12.750 4.792 26.392 1.00 75.88 72 ILE A O 1
ATOM 598 N N . SER A 1 73 ? -10.741 4.981 27.403 1.00 84.38 73 SER A N 1
ATOM 599 C CA . SER A 1 73 ? -10.815 6.438 27.550 1.00 84.38 73 SER A CA 1
ATOM 600 C C . SER A 1 73 ? -10.911 7.098 26.173 1.00 84.38 73 SER A C 1
ATOM 602 O O . SER A 1 73 ? -10.333 6.615 25.200 1.00 84.38 73 SER A O 1
ATOM 604 N N . LYS A 1 74 ? -11.604 8.238 26.080 1.00 83.62 74 LYS A N 1
ATOM 605 C CA . LYS A 1 74 ? -11.688 9.008 24.826 1.00 83.62 74 LYS A CA 1
ATOM 606 C C . LYS A 1 74 ? -10.299 9.366 24.288 1.00 83.62 74 LYS A C 1
ATOM 608 O O . LYS A 1 74 ? -10.074 9.283 23.089 1.00 83.62 74 LYS A O 1
ATOM 613 N N . GLU A 1 75 ? -9.369 9.684 25.185 1.00 85.56 75 GLU A N 1
ATOM 614 C CA . GLU A 1 75 ? -7.977 9.995 24.840 1.00 85.56 75 GLU A CA 1
ATOM 615 C C . GLU A 1 75 ? -7.272 8.792 24.199 1.00 85.56 75 GLU A C 1
ATOM 617 O O . GLU A 1 75 ? -6.615 8.929 23.169 1.00 85.56 75 GLU A O 1
ATOM 622 N N . GLU A 1 76 ? -7.479 7.593 24.745 1.00 85.44 76 GLU A N 1
ATOM 623 C CA . GLU A 1 76 ? -6.884 6.361 24.222 1.00 85.44 76 GLU A CA 1
ATOM 624 C C . GLU A 1 76 ? -7.521 5.953 22.877 1.00 85.44 76 GLU A C 1
ATOM 626 O O . GLU A 1 76 ? -6.843 5.426 21.994 1.00 85.44 76 GLU A O 1
ATOM 631 N N . MET A 1 77 ? -8.810 6.250 22.666 1.00 86.19 77 MET A N 1
ATOM 632 C CA . MET A 1 77 ? -9.446 6.102 21.350 1.00 86.19 77 MET A CA 1
ATOM 633 C C . MET A 1 77 ? -8.826 7.041 20.307 1.00 86.19 77 MET A C 1
ATOM 635 O O . MET A 1 77 ? -8.467 6.588 19.219 1.00 86.19 77 MET A O 1
ATOM 639 N N . ASP A 1 78 ? -8.641 8.318 20.649 1.00 89.00 78 ASP A N 1
ATOM 640 C CA . ASP A 1 78 ? -8.037 9.308 19.752 1.00 89.00 78 ASP A CA 1
ATOM 641 C C . ASP A 1 78 ? -6.588 8.940 19.391 1.00 89.00 78 ASP A C 1
ATOM 643 O O . ASP A 1 78 ? -6.150 9.126 18.250 1.00 89.00 78 ASP A O 1
ATOM 647 N N . GLU A 1 79 ? -5.827 8.394 20.342 1.00 91.31 79 GLU A N 1
ATOM 648 C CA . GLU A 1 79 ? -4.487 7.861 20.088 1.00 91.31 79 GLU A CA 1
ATOM 649 C C . GLU A 1 79 ? -4.521 6.671 19.130 1.00 91.31 79 GLU A C 1
ATOM 651 O O . GLU A 1 79 ? -3.772 6.654 18.147 1.00 91.31 79 GLU A O 1
ATOM 656 N N . ARG A 1 80 ? -5.424 5.704 19.336 1.00 91.25 80 ARG A N 1
ATOM 657 C CA . ARG A 1 80 ? -5.568 4.562 18.419 1.00 91.25 80 ARG A CA 1
ATOM 658 C C . ARG A 1 80 ? -5.942 4.992 17.009 1.00 91.25 80 ARG A C 1
ATOM 660 O O . ARG A 1 80 ? -5.393 4.439 16.057 1.00 91.25 80 ARG A O 1
ATOM 667 N N . ASP A 1 81 ? -6.790 6.001 16.857 1.00 92.94 81 ASP A N 1
ATOM 668 C CA . ASP A 1 81 ? -7.157 6.538 15.547 1.00 92.94 81 ASP A CA 1
ATOM 669 C C . ASP A 1 81 ? -5.976 7.228 14.855 1.00 92.94 81 ASP A C 1
ATOM 671 O O . ASP A 1 81 ? -5.760 7.046 13.650 1.00 92.94 81 ASP A O 1
ATOM 675 N N . LYS A 1 82 ? -5.159 7.984 15.601 1.00 94.19 82 LYS A N 1
ATOM 676 C CA . LYS A 1 82 ? -3.905 8.560 15.083 1.00 94.19 82 LYS A CA 1
ATOM 677 C C . LYS A 1 82 ? -2.940 7.458 14.644 1.00 94.19 82 LYS A C 1
ATOM 679 O O . LYS A 1 82 ? -2.407 7.521 13.534 1.00 94.19 82 LYS A O 1
ATOM 684 N N . HIS A 1 83 ? -2.763 6.423 15.465 1.00 94.88 83 HIS A N 1
ATOM 685 C CA . HIS A 1 83 ? -1.926 5.273 15.131 1.00 94.88 83 HIS A CA 1
ATOM 686 C C . HIS A 1 83 ? -2.447 4.520 13.903 1.00 94.88 83 HIS A C 1
ATOM 688 O O . HIS A 1 83 ? -1.665 4.192 13.013 1.00 94.88 83 HIS A O 1
ATOM 694 N N . ALA A 1 84 ? -3.756 4.295 13.795 1.00 95.56 84 ALA A N 1
ATOM 695 C CA . ALA A 1 84 ? -4.366 3.630 12.648 1.00 95.56 84 ALA A CA 1
ATOM 696 C C . ALA A 1 84 ? -4.157 4.426 11.351 1.00 95.56 84 ALA A C 1
ATOM 698 O O . ALA A 1 84 ? -3.782 3.848 10.327 1.00 95.56 84 ALA A O 1
ATOM 699 N N . LYS A 1 85 ? -4.324 5.755 11.397 1.00 96.19 85 LYS A N 1
ATOM 700 C CA . LYS A 1 85 ? -4.037 6.647 10.262 1.00 96.19 85 LYS A CA 1
ATOM 701 C C . LYS A 1 85 ? -2.568 6.578 9.854 1.00 96.19 85 LYS A C 1
ATOM 703 O O . LYS A 1 85 ? -2.283 6.403 8.670 1.00 96.19 85 LYS A O 1
ATOM 708 N N . LEU A 1 86 ? -1.650 6.652 10.819 1.00 96.75 86 LEU A N 1
ATOM 709 C CA . LEU A 1 86 ? -0.213 6.548 10.564 1.00 96.75 86 LEU A CA 1
ATOM 710 C C . LEU A 1 86 ? 0.147 5.198 9.929 1.00 96.75 86 LEU A C 1
ATOM 712 O O . LEU A 1 86 ? 0.828 5.154 8.907 1.00 96.75 86 LEU A O 1
ATOM 716 N N . ILE A 1 87 ? -0.367 4.093 10.474 1.00 96.50 87 ILE A N 1
ATOM 717 C CA . ILE A 1 87 ? -0.171 2.750 9.912 1.00 96.50 87 ILE A CA 1
ATOM 718 C C . ILE A 1 87 ? -0.722 2.679 8.483 1.00 96.50 87 ILE A C 1
ATOM 720 O O . ILE A 1 87 ? -0.073 2.113 7.603 1.00 96.50 87 ILE A O 1
ATOM 724 N N . GLY A 1 88 ? -1.893 3.265 8.226 1.00 97.81 88 GLY A N 1
ATOM 725 C CA . GLY A 1 88 ? -2.481 3.337 6.889 1.00 97.81 88 GLY A CA 1
ATOM 726 C C . GLY A 1 88 ? -1.585 4.076 5.894 1.00 97.81 88 GLY A C 1
ATOM 727 O O . GLY A 1 88 ? -1.342 3.578 4.793 1.00 97.81 88 GLY A O 1
ATOM 728 N N . GLN A 1 89 ? -1.033 5.222 6.296 1.00 97.31 89 GLN A N 1
ATOM 729 C CA . GLN A 1 89 ? -0.099 6.000 5.478 1.00 97.31 89 GLN A CA 1
ATOM 730 C C . GLN A 1 89 ? 1.193 5.227 5.193 1.00 97.31 89 GLN A C 1
ATOM 732 O O . GLN A 1 89 ? 1.612 5.145 4.037 1.00 97.31 89 GLN A O 1
ATOM 737 N N . LEU A 1 90 ? 1.790 4.606 6.215 1.00 97.50 90 LEU A N 1
ATOM 738 C CA . LEU A 1 90 ? 3.008 3.806 6.069 1.00 97.50 90 LEU A CA 1
ATOM 739 C C . LEU A 1 90 ? 2.788 2.608 5.136 1.00 97.50 90 LEU A C 1
ATOM 741 O O . LEU A 1 90 ? 3.582 2.388 4.223 1.00 97.50 90 LEU A O 1
ATOM 745 N N . LYS A 1 91 ? 1.670 1.888 5.286 1.00 98.06 91 LYS A N 1
ATOM 746 C CA . LYS A 1 91 ? 1.302 0.777 4.391 1.00 98.06 91 LYS A CA 1
ATOM 747 C C . LYS A 1 91 ? 1.096 1.240 2.949 1.00 98.06 91 LYS A C 1
ATOM 749 O O . LYS A 1 91 ? 1.538 0.571 2.016 1.00 98.06 91 LYS A O 1
ATOM 754 N N . ALA A 1 92 ? 0.449 2.388 2.745 1.00 96.88 92 ALA A N 1
ATOM 755 C CA . ALA A 1 92 ? 0.254 2.947 1.410 1.00 96.88 92 ALA A CA 1
ATOM 756 C C . ALA A 1 92 ? 1.588 3.351 0.758 1.00 96.88 92 ALA A C 1
ATOM 758 O O . ALA A 1 92 ? 1.810 3.071 -0.424 1.00 96.88 92 ALA A O 1
ATOM 759 N N . ALA A 1 93 ? 2.490 3.972 1.524 1.00 96.69 93 ALA A N 1
ATOM 760 C CA . ALA A 1 93 ? 3.832 4.317 1.065 1.00 96.69 93 ALA A CA 1
ATOM 761 C C . ALA A 1 93 ? 4.635 3.061 0.689 1.00 96.69 93 ALA A C 1
ATOM 763 O O . ALA A 1 93 ? 5.241 3.011 -0.383 1.00 96.69 93 ALA A O 1
ATOM 764 N N . GLU A 1 94 ? 4.573 2.015 1.514 1.00 97.50 94 GLU A N 1
ATOM 765 C CA . GLU A 1 94 ? 5.231 0.738 1.246 1.00 97.50 94 GLU A CA 1
ATOM 766 C C . GLU A 1 94 ? 4.702 0.078 -0.037 1.00 97.50 94 GLU A C 1
ATOM 768 O O . GLU A 1 94 ? 5.489 -0.324 -0.896 1.00 97.50 94 GLU A O 1
ATOM 773 N N . ALA A 1 95 ? 3.380 0.007 -0.217 1.00 97.88 95 ALA A N 1
ATOM 774 C CA . ALA A 1 95 ? 2.769 -0.575 -1.412 1.00 97.88 95 ALA A CA 1
ATOM 775 C C . ALA A 1 95 ? 3.188 0.167 -2.693 1.00 97.88 95 ALA A C 1
ATOM 777 O O . ALA A 1 95 ? 3.553 -0.459 -3.694 1.00 97.88 95 ALA A O 1
ATOM 778 N N . ARG A 1 96 ? 3.210 1.506 -2.652 1.00 96.19 96 ARG A N 1
ATOM 779 C CA . ARG A 1 96 ? 3.717 2.339 -3.755 1.00 96.19 96 ARG A CA 1
ATOM 780 C C . ARG A 1 96 ? 5.189 2.059 -4.039 1.00 96.19 96 ARG A C 1
ATOM 782 O O . ARG A 1 96 ? 5.564 1.912 -5.202 1.00 96.19 96 ARG A O 1
ATOM 789 N N . ASN A 1 97 ? 6.013 1.944 -2.998 1.00 96.62 97 ASN A N 1
ATOM 790 C CA . ASN A 1 97 ? 7.431 1.636 -3.148 1.00 96.62 97 ASN A CA 1
ATOM 791 C C . ASN A 1 97 ? 7.653 0.246 -3.769 1.00 96.62 97 ASN A C 1
ATOM 793 O O . ASN A 1 97 ? 8.432 0.110 -4.710 1.00 96.62 97 ASN A O 1
ATOM 797 N N . ARG A 1 98 ? 6.909 -0.775 -3.325 1.00 97.56 98 ARG A N 1
ATOM 798 C CA . ARG A 1 98 ? 6.952 -2.127 -3.909 1.00 97.56 98 ARG 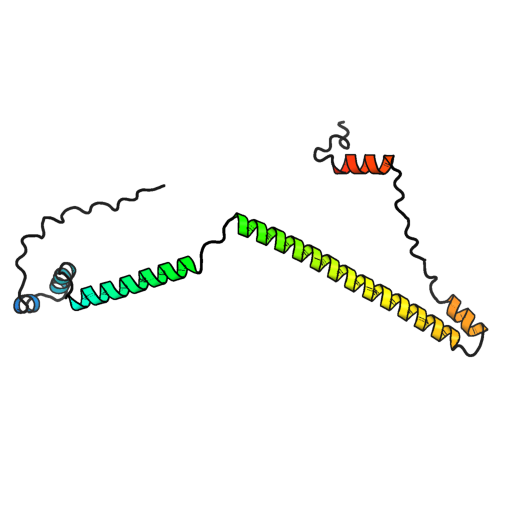A CA 1
ATOM 799 C C . ARG A 1 98 ? 6.615 -2.108 -5.403 1.00 97.56 98 ARG A C 1
ATOM 801 O O . ARG A 1 98 ? 7.355 -2.681 -6.202 1.00 97.56 98 ARG A O 1
ATOM 808 N N . LEU A 1 99 ? 5.550 -1.403 -5.797 1.00 95.69 99 LEU A N 1
ATOM 809 C CA . LEU A 1 99 ? 5.178 -1.236 -7.209 1.00 95.69 99 LEU A CA 1
ATOM 810 C C . LEU A 1 99 ? 6.261 -0.509 -8.011 1.00 95.69 99 LEU A C 1
ATOM 812 O O . LEU A 1 99 ? 6.583 -0.926 -9.123 1.00 95.69 99 LEU A O 1
ATOM 816 N N . ARG A 1 100 ? 6.843 0.557 -7.452 1.00 95.62 100 ARG A N 1
ATOM 817 C CA . ARG A 1 100 ? 7.947 1.291 -8.082 1.00 95.62 100 ARG A CA 1
ATOM 818 C C . ARG A 1 100 ? 9.142 0.375 -8.336 1.00 95.62 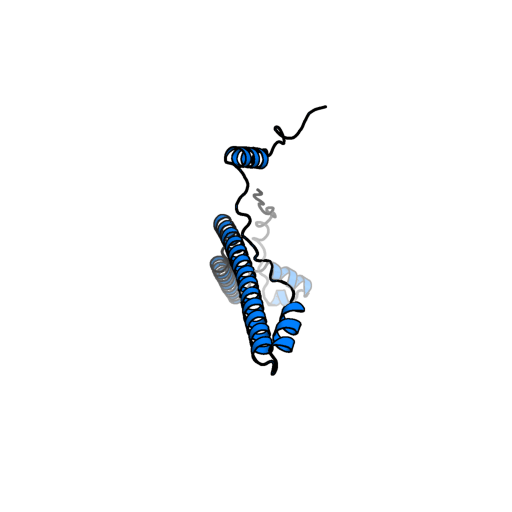100 ARG A C 1
ATOM 820 O O . ARG A 1 100 ? 9.629 0.329 -9.460 1.00 95.62 100 ARG A O 1
ATOM 827 N N . ILE A 1 101 ? 9.582 -0.374 -7.327 1.00 96.19 101 ILE A N 1
ATOM 828 C CA . ILE A 1 101 ? 10.711 -1.307 -7.448 1.00 96.19 101 ILE A CA 1
ATOM 829 C C . ILE A 1 101 ? 10.416 -2.374 -8.505 1.00 96.19 101 ILE A C 1
ATOM 831 O O . ILE A 1 101 ? 11.273 -2.656 -9.337 1.00 96.19 101 ILE A O 1
ATOM 835 N N . MET A 1 102 ? 9.208 -2.943 -8.510 1.00 95.56 102 MET A N 1
ATOM 836 C CA . MET A 1 102 ? 8.814 -3.953 -9.496 1.00 95.56 102 MET A CA 1
ATOM 837 C C . MET A 1 102 ? 8.856 -3.397 -10.926 1.00 95.56 102 MET A C 1
ATOM 839 O O . MET A 1 102 ? 9.432 -4.030 -11.809 1.00 95.56 102 MET A O 1
ATOM 843 N N . ARG A 1 103 ? 8.342 -2.179 -11.141 1.00 94.44 103 ARG A N 1
ATOM 844 C CA . ARG A 1 103 ? 8.408 -1.491 -12.441 1.00 94.44 103 ARG A CA 1
ATOM 845 C C . ARG A 1 103 ? 9.844 -1.213 -12.878 1.00 94.44 103 ARG A C 1
ATOM 847 O O . ARG A 1 103 ? 10.176 -1.494 -14.024 1.00 94.44 103 ARG A O 1
ATOM 854 N N . LEU A 1 104 ? 10.690 -0.713 -11.976 1.00 91.44 104 LEU A N 1
ATOM 855 C CA . LEU A 1 104 ? 12.104 -0.452 -12.267 1.00 91.44 104 LEU A CA 1
ATOM 856 C C . LEU A 1 104 ? 12.847 -1.739 -12.635 1.00 91.44 104 LEU A C 1
ATOM 858 O O . LEU A 1 104 ? 13.576 -1.764 -13.622 1.00 91.44 104 LEU A O 1
ATOM 862 N N . ARG A 1 105 ? 12.616 -2.828 -11.892 1.00 95.19 105 ARG A N 1
ATOM 863 C CA . ARG A 1 105 ? 13.187 -4.147 -12.203 1.00 95.19 105 ARG A CA 1
ATOM 864 C C . ARG A 1 105 ? 12.723 -4.657 -13.561 1.00 95.19 105 ARG A C 1
ATOM 866 O O . ARG A 1 105 ? 13.547 -5.098 -14.347 1.00 95.19 105 ARG A O 1
ATOM 873 N N . TYR A 1 106 ? 11.428 -4.564 -13.857 1.00 94.31 106 TYR A N 1
ATOM 874 C CA . TYR A 1 106 ? 10.895 -4.963 -15.159 1.00 94.31 106 TYR A CA 1
ATOM 875 C C . TYR A 1 106 ? 11.530 -4.164 -16.303 1.00 94.31 106 TYR A C 1
ATOM 877 O O . TYR A 1 106 ? 11.944 -4.745 -17.301 1.00 94.31 106 TYR A O 1
ATOM 885 N N . GLN A 1 107 ? 11.647 -2.842 -16.152 1.00 90.06 107 GLN A N 1
ATOM 886 C CA . GLN A 1 107 ? 12.287 -1.985 -17.151 1.00 90.06 107 GLN A CA 1
ATOM 887 C C . GLN A 1 107 ? 13.763 -2.346 -17.351 1.00 90.06 107 GLN A C 1
ATOM 889 O O . GLN A 1 107 ? 14.199 -2.464 -18.494 1.00 90.06 107 GLN A O 1
ATOM 894 N N . ALA A 1 108 ? 14.503 -2.567 -16.261 1.00 90.62 108 ALA A N 1
ATOM 895 C CA . ALA A 1 108 ? 15.902 -2.976 -16.311 1.00 90.62 108 ALA A CA 1
ATOM 896 C C . ALA A 1 108 ? 16.073 -4.337 -17.004 1.00 90.62 108 ALA A C 1
ATOM 898 O O . ALA A 1 108 ? 16.852 -4.443 -17.948 1.00 90.62 108 ALA A O 1
ATOM 899 N N . ASN A 1 109 ? 15.295 -5.348 -16.605 1.00 94.38 109 ASN A N 1
ATOM 900 C CA . ASN A 1 109 ? 15.347 -6.682 -17.206 1.00 94.38 109 ASN A CA 1
ATOM 901 C C . ASN A 1 109 ? 14.987 -6.636 -18.692 1.00 94.38 109 ASN A C 1
ATOM 903 O O . ASN A 1 109 ? 15.713 -7.170 -19.520 1.00 94.38 109 ASN A O 1
ATOM 907 N N . ARG A 1 110 ? 13.917 -5.922 -19.055 1.00 91.06 110 ARG A N 1
ATOM 908 C CA . ARG A 1 110 ? 13.514 -5.751 -20.455 1.00 91.06 110 ARG A CA 1
ATOM 909 C C . ARG A 1 110 ? 14.607 -5.080 -21.289 1.00 91.06 110 ARG A C 1
ATOM 911 O O . ARG A 1 110 ? 14.833 -5.479 -22.426 1.00 91.06 110 ARG A O 1
ATOM 918 N N . ALA A 1 111 ? 15.278 -4.062 -20.750 1.00 89.44 111 ALA A N 1
ATOM 919 C CA . ALA A 1 111 ? 16.391 -3.409 -21.438 1.00 89.44 111 ALA A CA 1
ATOM 920 C C . ALA A 1 111 ? 17.587 -4.360 -21.625 1.00 89.44 111 ALA A C 1
ATOM 922 O O . ALA A 1 111 ? 18.197 -4.379 -22.697 1.00 89.44 111 ALA A O 1
ATOM 923 N N . GLN A 1 112 ? 17.891 -5.182 -20.615 1.00 92.56 112 GLN A N 1
ATOM 924 C CA . GLN A 1 112 ? 18.933 -6.209 -20.692 1.00 92.56 112 GLN A CA 1
ATOM 925 C C . GLN A 1 112 ? 18.595 -7.289 -21.727 1.00 92.56 112 GLN A C 1
ATOM 927 O O . GLN A 1 112 ? 19.442 -7.618 -22.553 1.00 92.56 112 GLN A O 1
ATOM 932 N N . GLU A 1 113 ? 17.360 -7.790 -21.740 1.00 93.94 113 GLU A N 1
ATOM 933 C CA . GLU A 1 113 ? 16.881 -8.781 -22.710 1.00 93.94 113 GLU A CA 1
ATOM 934 C C . GLU A 1 113 ? 16.971 -8.258 -24.146 1.00 93.94 113 GLU A C 1
ATOM 936 O O . GLU A 1 113 ? 17.513 -8.933 -25.017 1.00 93.94 113 GLU A O 1
ATOM 941 N N . ILE A 1 114 ? 16.501 -7.033 -24.400 1.00 91.75 114 ILE A N 1
ATOM 942 C CA . ILE A 1 114 ? 16.588 -6.410 -25.728 1.00 91.75 114 ILE A CA 1
ATOM 943 C C . ILE A 1 114 ? 18.051 -6.249 -26.155 1.00 91.75 114 ILE A C 1
ATOM 945 O O . ILE A 1 114 ? 18.404 -6.593 -27.284 1.00 91.75 114 ILE A O 1
ATOM 949 N N . SER A 1 115 ? 18.913 -5.770 -25.255 1.00 91.56 115 SER A N 1
ATOM 950 C CA . SER A 1 115 ? 20.347 -5.622 -25.534 1.00 91.56 115 SER A CA 1
ATOM 951 C C . SER A 1 115 ? 20.994 -6.969 -25.857 1.00 91.56 115 SER A C 1
ATOM 953 O O . SER A 1 115 ? 21.773 -7.076 -26.804 1.00 91.56 115 SER A O 1
ATOM 955 N N . HIS A 1 116 ? 20.618 -8.019 -25.123 1.00 94.81 116 HIS A N 1
ATOM 956 C CA . HIS A 1 116 ? 21.078 -9.375 -25.380 1.00 94.81 116 HIS A CA 1
ATOM 957 C C . HIS A 1 116 ? 20.607 -9.884 -26.750 1.00 94.81 116 HIS A C 1
ATOM 959 O O . HIS A 1 116 ? 21.429 -10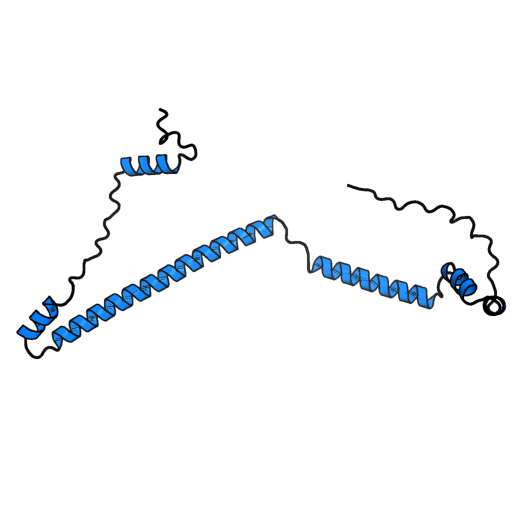.338 -27.545 1.00 94.81 116 HIS A O 1
ATOM 965 N N . LEU A 1 117 ? 19.325 -9.714 -27.090 1.00 93.31 117 LEU A N 1
ATOM 966 C CA . LEU A 1 117 ? 18.780 -10.089 -28.399 1.00 93.31 117 LEU A CA 1
ATOM 967 C C . LEU A 1 117 ? 19.491 -9.384 -29.559 1.00 93.31 117 LEU A C 1
ATOM 969 O O . LEU A 1 117 ? 19.736 -10.016 -30.586 1.00 93.31 117 LEU A O 1
ATOM 973 N N . ILE A 1 118 ? 19.845 -8.104 -29.404 1.00 94.25 118 ILE A N 1
ATOM 974 C CA . ILE A 1 118 ? 20.631 -7.353 -30.396 1.00 94.25 118 ILE A CA 1
ATOM 975 C C . ILE A 1 118 ? 22.047 -7.933 -30.505 1.00 94.25 118 ILE A C 1
ATOM 977 O O . ILE A 1 118 ? 22.532 -8.143 -31.617 1.00 94.25 118 ILE A O 1
ATOM 981 N N . SER A 1 119 ? 22.686 -8.249 -29.373 1.00 94.31 119 SER A N 1
ATOM 982 C CA . SER A 1 119 ? 24.044 -8.813 -29.338 1.00 94.31 119 SER A CA 1
ATOM 983 C C . SER A 1 119 ? 24.144 -10.208 -29.964 1.00 94.31 119 SER A C 1
ATOM 985 O O . SER A 1 119 ? 25.156 -10.541 -30.572 1.00 94.31 119 SER A O 1
ATOM 987 N N . CYS A 1 120 ? 23.079 -11.007 -29.874 1.00 96.19 120 CYS A N 1
ATOM 988 C CA . CYS A 1 120 ? 23.025 -12.357 -30.431 1.00 96.19 120 CYS A CA 1
ATOM 989 C C . CYS A 1 120 ? 22.698 -12.395 -31.930 1.00 96.19 120 CYS A C 1
ATOM 991 O O . CYS A 1 120 ? 22.595 -13.482 -32.502 1.00 96.19 120 CYS A O 1
ATOM 993 N N . GLN A 1 121 ? 22.500 -11.248 -32.591 1.00 96.25 121 GLN A N 1
ATOM 994 C CA . GLN A 1 121 ? 22.218 -11.251 -34.023 1.00 96.25 121 GLN A CA 1
ATOM 995 C C . GLN A 1 121 ? 23.450 -11.710 -34.821 1.00 96.25 121 GLN A C 1
ATOM 997 O O . GLN A 1 121 ? 24.541 -11.179 -34.629 1.00 96.25 121 GLN A O 1
ATOM 1002 N N . PRO A 1 122 ? 23.291 -12.626 -35.793 1.00 96.00 122 PRO A N 1
ATOM 1003 C CA . PRO A 1 122 ? 24.422 -13.198 -36.528 1.00 96.00 122 PRO A CA 1
ATOM 1004 C C . PRO A 1 122 ? 25.084 -12.215 -37.507 1.00 96.00 122 PRO A C 1
ATOM 1006 O O . PRO A 1 122 ? 26.159 -12.492 -38.026 1.00 96.00 122 PRO A O 1
ATOM 1009 N N . VAL A 1 123 ? 24.432 -11.087 -37.816 1.00 97.12 123 VAL A N 1
ATOM 1010 C CA . VAL A 1 123 ? 24.910 -10.088 -38.783 1.00 97.12 123 VAL A CA 1
ATOM 1011 C C . VAL A 1 123 ? 24.721 -8.690 -38.205 1.00 97.12 123 VAL A C 1
ATOM 1013 O O . VAL A 1 123 ? 23.617 -8.348 -37.776 1.00 97.12 123 VAL A O 1
ATOM 1016 N N . ALA A 1 124 ? 25.754 -7.848 -38.294 1.00 94.75 124 ALA A N 1
ATOM 1017 C CA . ALA A 1 124 ? 25.732 -6.475 -37.783 1.00 94.75 124 ALA A CA 1
ATOM 1018 C C . ALA A 1 124 ? 24.558 -5.646 -38.339 1.00 94.75 124 ALA A C 1
ATOM 1020 O O . ALA A 1 124 ? 23.858 -4.971 -37.591 1.00 94.75 124 ALA A O 1
ATOM 1021 N N . LEU A 1 125 ? 24.256 -5.769 -39.637 1.00 96.06 125 LEU A N 1
ATOM 1022 C CA . LEU A 1 125 ? 23.114 -5.082 -40.252 1.00 96.06 125 LEU A CA 1
ATOM 1023 C C . LEU A 1 125 ? 21.765 -5.493 -39.632 1.00 96.06 125 LEU A C 1
ATOM 1025 O O . LEU A 1 125 ? 20.865 -4.662 -39.515 1.00 96.06 125 LEU A O 1
ATOM 1029 N N . LYS A 1 126 ? 21.612 -6.761 -39.220 1.00 95.00 126 LYS A N 1
ATOM 1030 C CA . LYS A 1 126 ? 20.402 -7.237 -38.529 1.00 95.00 126 LYS A CA 1
ATOM 1031 C C . LYS A 1 126 ? 20.317 -6.666 -37.113 1.00 95.00 126 LYS A C 1
ATOM 1033 O O . LYS A 1 126 ? 19.236 -6.242 -36.722 1.00 95.00 126 LYS A O 1
ATOM 1038 N N . ALA A 1 127 ? 21.440 -6.590 -36.395 1.00 95.31 127 ALA A N 1
ATOM 1039 C CA . ALA A 1 127 ? 21.518 -5.952 -35.079 1.00 95.31 127 ALA A CA 1
ATOM 1040 C C . ALA A 1 127 ? 21.089 -4.476 -35.138 1.00 95.31 127 ALA A C 1
ATOM 1042 O O . ALA A 1 127 ? 20.218 -4.059 -34.378 1.00 95.31 127 ALA A O 1
ATOM 1043 N N . VAL A 1 128 ? 21.620 -3.716 -36.103 1.00 93.75 128 VAL A N 1
ATOM 1044 C CA . VAL A 1 128 ? 21.288 -2.294 -36.301 1.00 93.75 128 VAL A CA 1
ATOM 1045 C C . VAL A 1 128 ? 19.813 -2.104 -36.664 1.00 93.75 128 VAL A C 1
ATOM 1047 O O . VAL A 1 128 ? 19.143 -1.240 -36.103 1.00 93.75 128 VAL A O 1
ATOM 1050 N N . ARG A 1 129 ? 19.271 -2.933 -37.568 1.00 94.62 129 ARG A N 1
ATOM 1051 C CA . ARG A 1 129 ? 17.838 -2.893 -37.912 1.00 94.62 129 ARG A CA 1
ATOM 1052 C C . ARG A 1 129 ? 16.954 -3.205 -36.709 1.00 94.62 129 ARG A C 1
ATOM 1054 O O . ARG A 1 129 ? 15.956 -2.523 -36.510 1.00 94.62 129 ARG A O 1
ATOM 1061 N N . LEU A 1 130 ? 17.316 -4.214 -35.916 1.00 92.25 130 LEU A N 1
ATOM 1062 C CA . LEU A 1 130 ? 16.572 -4.576 -34.714 1.00 92.25 130 LEU A CA 1
ATOM 1063 C C . LEU A 1 130 ? 16.601 -3.437 -33.691 1.00 92.25 130 LEU A C 1
ATOM 1065 O O . LEU A 1 130 ? 15.553 -3.077 -33.169 1.00 92.25 130 LEU A O 1
ATOM 1069 N N . GLN A 1 131 ? 17.765 -2.822 -33.470 1.00 91.38 131 GLN A N 1
ATOM 1070 C CA . GLN A 1 131 ? 17.911 -1.657 -32.599 1.00 91.38 131 GLN A CA 1
ATOM 1071 C C . GLN A 1 131 ? 17.033 -0.480 -33.050 1.00 91.38 131 GLN A C 1
ATOM 1073 O O . GLN A 1 131 ? 16.414 0.164 -32.211 1.00 91.38 131 GLN A O 1
ATOM 1078 N N . ALA A 1 132 ? 16.925 -0.227 -34.357 1.00 90.88 132 ALA A N 1
ATOM 1079 C CA . ALA A 1 132 ? 16.096 0.852 -34.899 1.00 90.88 132 ALA A CA 1
ATOM 1080 C C . ALA A 1 132 ? 14.582 0.642 -34.694 1.00 90.88 132 ALA A C 1
ATOM 1082 O O . ALA A 1 132 ? 13.826 1.610 -34.701 1.00 90.88 132 ALA A O 1
ATOM 1083 N N . LEU A 1 133 ? 14.132 -0.606 -34.510 1.00 88.81 133 LEU A N 1
ATOM 1084 C CA . LEU A 1 133 ? 12.733 -0.933 -34.207 1.00 88.81 133 LEU A CA 1
ATOM 1085 C C . LEU A 1 133 ? 12.408 -0.831 -32.710 1.00 88.81 133 LEU A C 1
ATOM 1087 O O . LEU A 1 133 ? 11.234 -0.851 -32.336 1.00 88.81 133 LEU A O 1
ATOM 1091 N N . VAL A 1 134 ? 13.423 -0.743 -31.843 1.00 86.00 134 VAL A N 1
ATOM 1092 C CA . VAL A 1 134 ? 13.219 -0.569 -30.403 1.00 86.00 134 VAL A CA 1
ATOM 1093 C C . VAL A 1 134 ? 12.820 0.885 -30.143 1.00 86.00 134 VAL A C 1
ATOM 1095 O O . VAL A 1 134 ? 13.538 1.794 -30.563 1.00 86.00 134 VAL A O 1
ATOM 1098 N N . PRO A 1 135 ? 11.705 1.138 -29.433 1.00 83.00 135 PRO A N 1
ATOM 1099 C CA . PRO A 1 135 ? 11.331 2.493 -29.059 1.00 83.00 135 PRO A CA 1
ATOM 1100 C C . PRO A 1 135 ? 12.475 3.185 -28.302 1.00 83.00 135 PRO A C 1
ATOM 1102 O O . PRO A 1 135 ? 13.029 2.582 -27.378 1.00 83.00 135 PRO A O 1
ATOM 1105 N N . PRO A 1 136 ? 12.828 4.436 -28.646 1.00 75.31 136 PRO A N 1
ATOM 1106 C CA . PRO A 1 136 ? 13.840 5.171 -27.905 1.00 75.31 136 PRO A CA 1
ATOM 1107 C C . PRO A 1 136 ? 13.377 5.338 -26.456 1.00 75.31 136 PRO A C 1
ATOM 1109 O O . PRO A 1 136 ? 12.266 5.806 -26.193 1.00 75.31 136 PRO A O 1
ATOM 1112 N N . TYR A 1 137 ? 14.224 4.943 -25.504 1.00 70.81 137 TYR A N 1
ATOM 1113 C CA . TYR A 1 137 ? 13.967 5.199 -24.093 1.00 70.81 137 TYR A CA 1
ATOM 1114 C C . TYR A 1 137 ? 14.017 6.711 -23.878 1.00 70.81 137 TYR A C 1
ATOM 1116 O O . TYR A 1 137 ? 15.084 7.319 -23.938 1.00 70.81 137 TYR A O 1
ATOM 1124 N N . SER A 1 138 ? 12.864 7.338 -23.638 1.00 63.91 138 SER A N 1
ATOM 1125 C CA . SER A 1 138 ? 12.856 8.689 -23.094 1.00 63.91 138 SER A CA 1
ATOM 1126 C C . SER A 1 138 ? 13.449 8.590 -21.695 1.00 63.91 138 SER A C 1
ATOM 1128 O O . SER A 1 138 ? 12.804 8.042 -20.795 1.00 63.91 138 SER A O 1
ATOM 1130 N N . GLU A 1 139 ? 14.671 9.081 -21.503 1.00 66.06 139 GLU A N 1
ATOM 1131 C CA . GLU A 1 139 ? 15.146 9.351 -20.155 1.00 66.06 139 GLU A CA 1
ATOM 1132 C C . GLU A 1 139 ? 14.086 10.226 -19.493 1.00 66.06 139 GLU A C 1
ATOM 1134 O O . GLU A 1 139 ? 13.778 1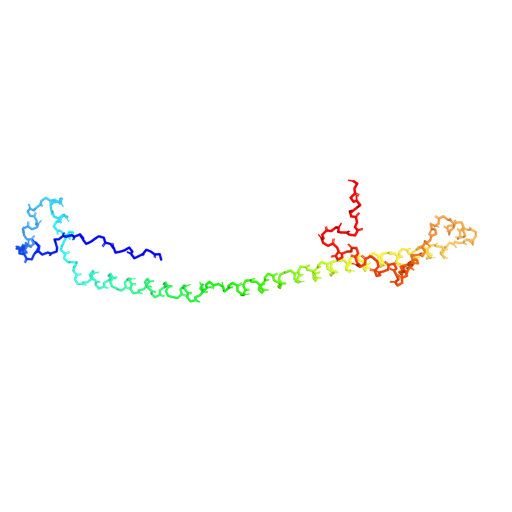1.323 -19.972 1.00 66.06 139 GLU A O 1
ATOM 1139 N N . MET A 1 140 ? 13.471 9.716 -18.424 1.00 64.44 140 MET A N 1
ATOM 1140 C CA . MET A 1 140 ? 12.690 10.554 -17.531 1.00 64.44 140 MET A CA 1
ATOM 1141 C C . MET A 1 140 ? 13.694 11.463 -16.837 1.00 64.44 140 MET A C 1
ATOM 1143 O O . MET A 1 140 ? 14.126 11.187 -15.723 1.00 64.44 140 MET A O 1
ATOM 1147 N N . LYS A 1 141 ? 14.132 12.510 -17.541 1.00 69.50 141 LYS A N 1
ATOM 1148 C CA . LYS A 1 141 ? 14.854 13.607 -16.924 1.00 69.50 141 LYS A CA 1
ATOM 1149 C C . LYS A 1 141 ? 13.920 14.140 -15.860 1.00 69.50 141 LYS A C 1
ATOM 1151 O O . LYS A 1 141 ? 12.796 14.545 -16.169 1.00 69.50 141 LYS A O 1
ATOM 1156 N N . ASP A 1 142 ? 14.372 14.042 -14.617 1.00 67.81 142 ASP A N 1
ATOM 1157 C CA . ASP A 1 142 ? 13.723 14.708 -13.508 1.00 67.81 142 ASP A CA 1
ATOM 1158 C C . ASP A 1 142 ? 13.640 16.176 -13.918 1.00 67.81 142 ASP A C 1
ATOM 1160 O O . ASP A 1 142 ? 14.669 16.808 -14.163 1.00 67.81 142 ASP A O 1
ATOM 1164 N N . LYS A 1 143 ? 12.427 16.688 -14.149 1.00 70.75 143 LYS A N 1
ATOM 1165 C CA . LYS A 1 143 ? 12.262 18.034 -14.719 1.00 70.75 143 LYS A CA 1
ATOM 1166 C C . LYS A 1 143 ? 12.691 19.128 -13.733 1.00 70.75 143 LYS A C 1
ATOM 1168 O O . LYS A 1 143 ? 12.611 20.300 -14.080 1.00 70.75 143 LYS A O 1
ATOM 1173 N N . GLY A 1 144 ? 13.193 18.736 -12.558 1.00 74.50 144 GLY A N 1
ATOM 1174 C CA . GLY A 1 144 ? 13.502 19.622 -11.454 1.00 74.50 144 GLY A CA 1
ATOM 1175 C C . GLY A 1 144 ? 12.231 20.283 -10.942 1.00 74.50 144 GLY A C 1
ATOM 1176 O O . GLY A 1 144 ? 11.166 20.205 -11.559 1.00 74.50 144 GLY A O 1
ATOM 1177 N N . ASP A 1 145 ? 12.338 20.946 -9.799 1.00 81.62 145 ASP A N 1
ATOM 1178 C CA . ASP A 1 145 ? 11.355 21.972 -9.506 1.00 81.62 145 ASP A CA 1
ATOM 1179 C C . ASP A 1 145 ? 11.646 23.183 -10.395 1.00 81.62 145 ASP A C 1
ATOM 1181 O O . ASP A 1 145 ? 12.772 23.680 -10.429 1.00 81.62 145 ASP A O 1
ATOM 1185 N N . THR A 1 146 ? 10.643 23.615 -11.149 1.00 83.88 146 THR A N 1
ATOM 1186 C CA . THR A 1 146 ? 10.743 24.771 -12.043 1.00 83.88 146 THR A CA 1
ATOM 1187 C C . THR A 1 146 ? 10.222 26.051 -11.398 1.00 83.88 146 THR A C 1
ATOM 1189 O O . THR A 1 146 ? 10.212 27.082 -12.063 1.00 83.88 146 THR A O 1
ATOM 1192 N N . LEU A 1 147 ? 9.740 25.995 -10.151 1.00 87.50 147 LEU A N 1
ATOM 1193 C CA . LEU A 1 147 ? 9.268 27.175 -9.434 1.00 87.50 147 LEU A CA 1
ATOM 1194 C C . LEU A 1 147 ? 10.454 27.989 -8.914 1.00 87.50 147 LEU A C 1
ATOM 1196 O O . LEU A 1 147 ? 11.294 27.486 -8.165 1.00 87.50 147 LEU A O 1
ATOM 1200 N N . ASP A 1 148 ? 10.491 29.269 -9.279 1.00 88.94 148 ASP A N 1
ATOM 1201 C CA . ASP A 1 148 ? 11.384 30.227 -8.636 1.00 88.94 148 ASP A CA 1
ATOM 1202 C C . ASP A 1 148 ? 10.920 30.501 -7.193 1.00 88.94 148 ASP A C 1
ATOM 1204 O O . ASP A 1 148 ? 9.779 30.218 -6.813 1.00 88.94 148 ASP A O 1
ATOM 1208 N N . LYS A 1 149 ? 11.796 31.072 -6.362 1.00 87.75 149 LYS A N 1
ATOM 1209 C CA . LYS A 1 149 ? 11.514 31.375 -4.952 1.00 87.75 149 LYS A CA 1
ATOM 1210 C C . LYS A 1 149 ? 10.230 32.197 -4.787 1.00 87.75 149 LYS A C 1
ATOM 1212 O O . LYS A 1 149 ? 9.441 31.908 -3.891 1.00 87.75 149 LYS A O 1
ATOM 1217 N N . PHE A 1 150 ? 10.006 33.172 -5.668 1.00 88.69 150 PHE A N 1
ATOM 1218 C CA . PHE A 1 150 ? 8.800 34.003 -5.660 1.00 88.69 150 PHE A CA 1
ATOM 1219 C C . PHE A 1 150 ? 7.548 33.241 -6.101 1.00 88.69 150 PHE A C 1
ATOM 1221 O O . PHE A 1 150 ? 6.480 33.429 -5.519 1.00 88.69 150 PHE A O 1
ATOM 1228 N N . ASP A 1 151 ? 7.666 32.361 -7.098 1.00 88.88 151 ASP A N 1
ATOM 1229 C CA . ASP A 1 151 ? 6.543 31.533 -7.543 1.00 88.88 151 ASP A CA 1
ATOM 1230 C C . ASP A 1 151 ? 6.132 30.548 -6.452 1.00 88.88 151 ASP A C 1
ATOM 1232 O O . ASP A 1 151 ? 4.944 30.335 -6.218 1.00 88.88 151 ASP A O 1
ATOM 1236 N N . ARG A 1 152 ? 7.111 29.991 -5.737 1.00 90.88 152 ARG A N 1
ATOM 1237 C CA . ARG A 1 152 ? 6.882 29.104 -4.600 1.00 90.88 152 ARG A CA 1
ATOM 1238 C C . ARG A 1 152 ? 6.184 29.826 -3.452 1.00 90.88 152 ARG A C 1
ATOM 1240 O O . ARG A 1 152 ? 5.159 29.338 -2.992 1.00 90.88 152 ARG A O 1
ATOM 1247 N N . GLU A 1 153 ? 6.679 30.994 -3.049 1.00 89.88 153 GLU A N 1
ATOM 1248 C CA . GLU A 1 153 ? 6.048 31.819 -2.008 1.00 89.88 153 GLU A CA 1
ATOM 1249 C C . GLU A 1 153 ? 4.609 32.196 -2.392 1.00 89.88 153 GLU A C 1
ATOM 1251 O O . GLU A 1 153 ? 3.689 32.109 -1.582 1.00 89.88 153 GLU A O 1
ATOM 1256 N N . ARG A 1 154 ? 4.378 32.532 -3.667 1.00 88.31 154 ARG A N 1
ATOM 1257 C CA . ARG A 1 154 ? 3.037 32.803 -4.189 1.00 88.31 154 ARG A CA 1
ATOM 1258 C C . ARG A 1 154 ? 2.136 31.568 -4.143 1.00 88.31 154 ARG A C 1
ATOM 1260 O O . ARG A 1 154 ? 0.967 31.692 -3.789 1.00 88.31 154 ARG A O 1
ATOM 1267 N N . VAL A 1 155 ? 2.638 30.397 -4.529 1.00 89.00 155 VAL A N 1
ATOM 1268 C CA . VAL A 1 155 ? 1.884 29.134 -4.477 1.00 89.00 155 VAL A CA 1
ATOM 1269 C C . VAL A 1 155 ? 1.543 28.768 -3.034 1.00 89.00 155 VAL A C 1
ATOM 1271 O O . VAL A 1 155 ? 0.407 28.388 -2.768 1.00 89.00 155 VAL A O 1
ATOM 1274 N N . GLU A 1 156 ? 2.483 28.924 -2.106 1.00 87.94 156 GLU A N 1
ATOM 1275 C CA . GLU A 1 156 ? 2.260 28.691 -0.676 1.00 87.94 156 GLU A CA 1
ATOM 1276 C C . GLU A 1 156 ? 1.195 29.647 -0.126 1.00 87.94 156 GLU A C 1
ATOM 1278 O O . GLU A 1 156 ? 0.210 29.188 0.450 1.00 87.94 156 GLU A O 1
ATOM 1283 N N . ALA A 1 157 ? 1.290 30.944 -0.431 1.00 86.56 157 ALA A N 1
ATOM 1284 C CA . ALA A 1 157 ? 0.278 31.927 -0.045 1.00 86.56 157 ALA A CA 1
ATOM 1285 C C . ALA A 1 157 ? -1.120 31.601 -0.609 1.00 86.56 157 ALA A C 1
ATOM 1287 O O . ALA A 1 157 ? -2.127 31.803 0.065 1.00 86.56 157 ALA A O 1
ATOM 1288 N N . LEU A 1 158 ? -1.198 31.070 -1.835 1.00 85.75 158 LEU A N 1
ATOM 1289 C CA . LEU A 1 158 ? -2.457 30.622 -2.441 1.00 85.75 158 LEU A CA 1
ATOM 1290 C C . LEU A 1 158 ? -3.015 29.351 -1.788 1.00 85.75 158 LEU A C 1
ATOM 1292 O O . LEU A 1 158 ? -4.230 29.207 -1.684 1.00 85.75 158 LEU A O 1
ATOM 1296 N N . LEU A 1 159 ? -2.154 28.423 -1.367 1.00 83.88 159 LEU A N 1
ATOM 1297 C CA . LEU A 1 159 ? -2.566 27.197 -0.676 1.00 83.88 159 LEU A CA 1
ATOM 1298 C C . LEU A 1 159 ? -3.048 27.476 0.753 1.00 83.88 159 LEU A C 1
ATOM 1300 O O . LEU A 1 159 ? -3.953 26.796 1.237 1.00 83.88 159 LEU A O 1
ATOM 1304 N N . GLU A 1 160 ? -2.465 28.473 1.417 1.00 84.94 160 GLU A N 1
ATOM 1305 C CA . GLU A 1 160 ? -2.845 28.902 2.767 1.00 84.94 160 GLU A CA 1
ATOM 1306 C C . GLU A 1 160 ? -4.107 29.782 2.795 1.00 84.94 160 GLU A C 1
ATOM 1308 O O . GLU A 1 160 ? -4.714 29.979 3.855 1.00 84.94 160 GLU A O 1
ATOM 1313 N N . ASP A 1 161 ? -4.559 30.267 1.635 1.00 81.88 161 ASP A N 1
ATOM 1314 C CA . ASP A 1 161 ? -5.755 31.096 1.487 1.00 81.88 161 ASP A CA 1
ATOM 1315 C C . ASP A 1 161 ? -7.057 30.285 1.614 1.00 81.88 161 ASP A C 1
ATOM 1317 O O . ASP A 1 161 ? -7.845 30.110 0.685 1.00 81.88 161 ASP A O 1
ATOM 1321 N N . SER A 1 162 ? -7.318 29.817 2.832 1.00 75.06 162 SER A N 1
ATOM 1322 C CA . SER A 1 162 ? -8.543 29.102 3.215 1.00 75.06 162 SER A CA 1
ATOM 1323 C C . SER A 1 162 ? -9.834 29.903 3.000 1.00 75.06 162 SER A C 1
ATOM 1325 O O . SER A 1 162 ? -10.916 29.319 2.932 1.00 75.06 162 SER A O 1
ATOM 1327 N N . LYS A 1 163 ? -9.740 31.235 2.909 1.00 76.19 163 LYS A N 1
ATOM 1328 C CA . LYS A 1 163 ? -10.883 32.149 2.760 1.00 76.19 163 LYS A CA 1
ATOM 1329 C C . LYS A 1 163 ? -11.060 32.656 1.323 1.00 76.19 163 LYS A C 1
ATOM 1331 O O . LYS A 1 163 ? -12.031 33.364 1.060 1.00 76.19 163 LYS A O 1
ATOM 1336 N N . GLY A 1 164 ? -10.163 32.292 0.405 1.00 73.12 164 GLY A N 1
ATOM 1337 C CA . GLY A 1 164 ? -10.198 32.697 -1.001 1.00 73.12 164 GLY A CA 1
ATOM 1338 C C . GLY A 1 164 ? -10.033 34.204 -1.227 1.00 73.12 164 GLY A C 1
ATOM 1339 O O . GLY A 1 164 ? -10.512 34.720 -2.236 1.00 73.12 164 GLY A O 1
ATOM 1340 N N . LEU A 1 165 ? -9.412 34.928 -0.292 1.00 71.75 165 LEU A N 1
ATOM 1341 C CA . LEU A 1 165 ? -9.253 36.387 -0.341 1.00 71.75 165 LEU A CA 1
ATOM 1342 C C . LEU A 1 165 ? -8.294 36.851 -1.448 1.00 71.75 165 LEU A C 1
ATOM 1344 O O . LEU A 1 165 ? -8.411 37.974 -1.931 1.00 71.75 165 LEU A O 1
ATOM 1348 N N . ILE A 1 166 ? -7.352 36.000 -1.849 1.00 72.25 166 ILE A N 1
ATOM 1349 C CA . ILE A 1 166 ? -6.317 36.286 -2.849 1.00 72.25 166 ILE A CA 1
ATOM 1350 C C . ILE A 1 166 ? -6.810 35.924 -4.261 1.00 72.25 166 ILE A C 1
ATOM 1352 O O . ILE A 1 166 ? -6.428 36.565 -5.242 1.00 72.25 166 ILE A O 1
ATOM 1356 N N . VAL A 1 167 ? -7.672 34.907 -4.381 1.00 70.12 167 VAL A N 1
ATOM 1357 C CA . VAL A 1 167 ? -8.167 34.375 -5.669 1.00 70.12 167 VAL A CA 1
ATOM 1358 C C . VAL A 1 167 ? -9.521 34.927 -6.104 1.00 70.12 167 VAL A C 1
ATOM 1360 O O . VAL A 1 167 ? -9.762 35.043 -7.308 1.00 70.12 167 VAL A O 1
ATOM 1363 N N . ASN A 1 168 ? -10.398 35.300 -5.172 1.00 74.44 168 ASN A N 1
ATOM 1364 C CA . ASN A 1 168 ? -11.715 35.819 -5.524 1.00 74.44 168 ASN A CA 1
ATOM 1365 C C . ASN A 1 168 ? -11.613 37.280 -5.973 1.00 74.44 168 ASN A C 1
ATOM 1367 O O . ASN A 1 168 ? -11.566 38.205 -5.165 1.00 74.44 168 ASN A O 1
ATOM 1371 N N . ARG A 1 169 ? -11.621 37.500 -7.291 1.00 66.19 169 ARG A N 1
ATOM 1372 C CA . ARG A 1 169 ? -11.851 38.830 -7.864 1.00 66.19 169 ARG A CA 1
ATOM 1373 C C . ARG A 1 169 ? -13.341 39.127 -7.757 1.00 66.19 169 ARG A C 1
ATOM 1375 O O . ARG A 1 169 ? -14.131 38.587 -8.524 1.00 66.19 169 ARG A O 1
ATOM 1382 N N . ILE A 1 170 ? -13.716 39.939 -6.776 1.00 66.12 170 ILE A N 1
ATOM 1383 C CA . ILE A 1 170 ? -15.068 40.491 -6.669 1.00 66.12 170 ILE A CA 1
ATOM 1384 C C . ILE A 1 170 ? -15.332 41.290 -7.957 1.00 66.12 170 ILE A C 1
ATOM 1386 O O . ILE A 1 170 ? -14.594 42.235 -8.241 1.00 66.12 170 ILE A O 1
ATOM 1390 N N . SER A 1 171 ? -16.325 40.868 -8.748 1.00 53.22 171 SER A N 1
ATOM 1391 C CA . SER A 1 171 ? -16.950 41.693 -9.793 1.00 53.22 171 SER A CA 1
ATOM 1392 C C . SER A 1 171 ? -18.125 42.453 -9.207 1.00 53.22 171 SER A C 1
ATOM 1394 O O . SER A 1 171 ? -18.922 41.771 -8.519 1.00 53.22 171 SER A O 1
#